Protein AF-A0AAU2SQ52-F1 (afdb_monomer)

Sequence (90 aa):
MRRWSGPLYAELGALNAAPPWDVLARQAGHVDLIIGQCNRGTAPYGTSFDTARQHVVAHAAVHELAGQGHLAHLQAPAELGHLLSNLAAN

Radius of gyration: 15.88 Å; Cα contacts (8 Å, |Δi|>4): 82; chains: 1; bounding box: 42×34×31 Å

Solvent-accessible surface area (backbone atoms only — not comparable to full-atom values): 5322 Å² total; per-residue (Å²): 117,73,83,65,51,55,60,50,50,54,51,50,49,49,64,75,65,50,72,57,60,49,59,51,44,63,72,58,76,65,58,76,45,79,46,24,47,71,30,63,80,33,79,77,57,16,48,52,49,52,54,48,56,72,51,32,55,96,78,50,50,78,46,70,39,81,89,22,41,95,56,30,74,78,78,38,42,65,62,52,49,50,52,52,53,56,61,75,73,109

Nearest PDB structures (foldseek):
  5zyo-assembly2_B  TM=3.807E-01  e=2.854E+00  Escherichia coli K-12
  6acs-assembly1_A  TM=3.396E-01  e=7.357E+00  Acinetobacter baumannii

pLDDT: mean 85.66, std 10.05, range [54.5, 96.19]

Foldseek 3Di:
DVVVVVVVVVVVVCVVVPDFQQVVLVVVVAAEAEAEPVCDPHPDPNVVSVVSCVRRPVPHHYHYDYPDHPPCCVVPVPSVVVVVVVVVVD

Mean predicted aligned error: 6.72 Å

Secondary structure (DSSP, 8-state):
-HHHHHHHHHHHHHHHTPPPHHHHHHHHS--EEEEEGGGTT-TTHHHHHHHHHHHS-TT-EEEEETT--TTHHHH-HHHHHHHHHHHHT-

Structure (mmCIF, N/CA/C/O backbone):
data_AF-A0AAU2SQ52-F1
#
_entry.id   AF-A0AAU2SQ52-F1
#
loop_
_atom_site.group_PDB
_atom_site.id
_atom_site.type_symbol
_atom_site.label_atom_id
_atom_site.label_alt_id
_atom_site.label_comp_id
_atom_site.label_asym_id
_atom_site.label_entity_id
_atom_site.label_seq_id
_atom_site.pdbx_PDB_ins_code
_atom_site.Cartn_x
_atom_site.Cartn_y
_atom_site.Cartn_z
_atom_site.occupancy
_atom_site.B_iso_or_equiv
_atom_site.auth_seq_id
_atom_site.auth_comp_id
_atom_site.auth_asym_id
_atom_site.auth_atom_id
_atom_site.pdbx_PDB_model_num
ATOM 1 N N . MET A 1 1 ? 28.004 -19.253 6.715 1.00 55.53 1 MET A N 1
ATOM 2 C CA . MET A 1 1 ? 27.225 -18.109 6.179 1.00 55.53 1 MET A CA 1
ATOM 3 C C . MET A 1 1 ? 27.039 -18.113 4.653 1.00 55.53 1 MET A C 1
ATOM 5 O O . MET A 1 1 ? 25.987 -17.690 4.205 1.00 55.53 1 MET A O 1
ATOM 9 N N . ARG A 1 2 ? 27.963 -18.656 3.837 1.00 57.97 2 ARG A N 1
ATOM 10 C CA . ARG A 1 2 ? 27.868 -18.666 2.352 1.00 57.97 2 ARG A CA 1
ATOM 11 C C . ARG A 1 2 ? 26.612 -19.301 1.724 1.00 57.97 2 ARG A C 1
ATOM 13 O O . ARG A 1 2 ? 26.254 -18.957 0.606 1.00 57.97 2 ARG A O 1
ATOM 20 N N . ARG A 1 3 ? 25.950 -20.235 2.414 1.00 60.47 3 ARG A N 1
ATOM 21 C CA . ARG A 1 3 ? 24.782 -20.961 1.878 1.00 60.47 3 ARG A CA 1
ATOM 22 C C . ARG A 1 3 ? 23.504 -20.106 1.832 1.00 60.47 3 ARG A C 1
ATOM 24 O O . ARG A 1 3 ? 22.609 -20.419 1.065 1.00 60.47 3 ARG A O 1
ATOM 31 N N . TRP A 1 4 ? 23.439 -19.032 2.623 1.00 54.50 4 TRP A N 1
ATOM 32 C CA . TRP A 1 4 ? 22.259 -18.164 2.743 1.00 54.50 4 TRP A CA 1
ATOM 33 C C . TRP A 1 4 ? 22.411 -16.882 1.909 1.00 54.50 4 TRP A C 1
ATOM 35 O O . TRP A 1 4 ? 21.423 -16.270 1.528 1.00 54.50 4 TRP A O 1
ATOM 45 N N . SER A 1 5 ? 23.648 -16.501 1.566 1.00 61.03 5 SER A N 1
ATOM 46 C CA . SER A 1 5 ? 23.934 -15.320 0.742 1.00 61.03 5 SER A CA 1
ATOM 47 C C . SER A 1 5 ? 23.731 -15.545 -0.760 1.00 61.03 5 SER A C 1
ATOM 49 O O . SER A 1 5 ? 23.560 -14.580 -1.492 1.00 61.03 5 SER A O 1
ATOM 51 N N . GLY A 1 6 ? 23.773 -16.796 -1.235 1.00 67.00 6 GLY A N 1
ATOM 52 C CA . GLY A 1 6 ? 23.524 -17.131 -2.644 1.00 67.00 6 GLY A CA 1
ATOM 53 C C . GLY A 1 6 ? 22.086 -16.822 -3.087 1.00 67.00 6 GLY A C 1
ATOM 54 O O . GLY A 1 6 ? 21.919 -16.061 -4.038 1.00 67.00 6 GLY A O 1
ATOM 55 N N . PRO A 1 7 ? 21.060 -17.336 -2.375 1.00 70.62 7 PRO A N 1
ATOM 56 C CA . PRO A 1 7 ? 19.663 -16.963 -2.607 1.00 70.62 7 PRO A CA 1
ATOM 57 C C . PRO A 1 7 ? 19.434 -15.454 -2.472 1.00 70.62 7 PRO A C 1
ATOM 59 O O . PRO A 1 7 ? 18.853 -14.848 -3.362 1.00 70.62 7 PRO A O 1
ATOM 62 N N . LEU A 1 8 ? 20.020 -14.826 -1.445 1.00 77.25 8 LEU A N 1
ATOM 63 C CA . LEU A 1 8 ? 19.905 -13.383 -1.221 1.00 77.25 8 LEU A CA 1
ATOM 64 C C . LEU A 1 8 ? 20.475 -12.545 -2.380 1.00 77.25 8 LEU A C 1
ATOM 66 O O . LEU A 1 8 ? 19.889 -11.532 -2.744 1.00 77.25 8 LEU A O 1
ATOM 70 N N . TYR A 1 9 ? 21.602 -12.952 -2.978 1.00 81.62 9 TYR A N 1
ATOM 71 C CA . TYR A 1 9 ? 22.175 -12.255 -4.136 1.00 81.62 9 TYR A CA 1
ATOM 72 C C . TYR A 1 9 ? 21.274 -12.362 -5.369 1.00 81.62 9 TYR A C 1
ATOM 74 O O . TYR A 1 9 ? 21.073 -11.368 -6.063 1.00 81.62 9 TYR A O 1
ATOM 82 N N . ALA A 1 10 ? 20.722 -13.548 -5.634 1.00 83.81 10 ALA A N 1
ATOM 83 C CA . ALA A 1 10 ? 19.823 -13.757 -6.764 1.00 83.81 10 ALA A CA 1
ATOM 84 C C . ALA A 1 10 ? 18.502 -12.991 -6.588 1.00 83.81 10 ALA A C 1
ATOM 86 O O . ALA A 1 10 ? 18.061 -12.317 -7.515 1.00 83.81 10 ALA A O 1
ATOM 87 N N . GLU A 1 11 ? 17.911 -13.036 -5.393 1.00 82.69 11 GLU A N 1
ATOM 88 C CA . GLU A 1 11 ? 16.694 -12.292 -5.052 1.00 82.69 11 GLU A CA 1
ATOM 89 C C . GLU A 1 11 ? 16.915 -10.780 -5.150 1.00 82.69 11 GLU A C 1
ATOM 91 O O . GLU A 1 11 ? 16.136 -10.077 -5.791 1.00 82.69 11 GLU A O 1
ATOM 96 N N . LEU A 1 12 ? 18.015 -10.270 -4.590 1.00 85.19 12 LEU A N 1
ATOM 97 C CA . LEU A 1 12 ? 18.342 -8.849 -4.669 1.00 85.19 12 LEU A CA 1
ATOM 98 C C . LEU A 1 12 ? 18.659 -8.417 -6.107 1.00 85.19 12 LEU A C 1
ATOM 100 O O . LEU A 1 12 ? 18.289 -7.320 -6.522 1.00 85.19 12 LEU A O 1
ATOM 104 N N . GLY A 1 13 ? 19.320 -9.279 -6.881 1.00 88.81 13 GLY A N 1
ATOM 105 C CA . GLY A 1 13 ? 19.534 -9.078 -8.311 1.00 88.81 13 GLY A CA 1
ATOM 106 C C . GLY A 1 13 ? 18.215 -8.975 -9.074 1.00 88.81 13 GLY A C 1
ATOM 107 O O . GLY A 1 13 ? 18.052 -8.059 -9.875 1.00 88.81 13 GLY A O 1
ATOM 108 N N . ALA A 1 14 ? 17.252 -9.850 -8.778 1.00 86.69 14 ALA A N 1
ATOM 109 C CA . ALA A 1 14 ? 15.924 -9.820 -9.384 1.00 86.69 14 ALA A CA 1
ATOM 110 C C . ALA A 1 14 ? 15.137 -8.556 -9.005 1.00 86.69 14 ALA A C 1
ATOM 112 O O . ALA A 1 14 ? 14.520 -7.949 -9.875 1.00 86.69 14 ALA A O 1
ATOM 113 N N . LEU A 1 15 ? 15.202 -8.117 -7.742 1.00 83.44 15 LEU A N 1
ATOM 114 C CA . LEU A 1 15 ? 14.571 -6.870 -7.296 1.00 83.44 15 LEU A CA 1
ATOM 115 C C . LEU A 1 15 ? 15.177 -5.641 -7.988 1.00 83.44 15 LEU A C 1
ATOM 117 O O . LEU A 1 15 ? 14.443 -4.763 -8.428 1.00 83.44 15 LEU A O 1
ATOM 121 N N . ASN A 1 16 ? 16.505 -5.590 -8.131 1.00 86.00 16 ASN A N 1
ATOM 122 C CA . ASN A 1 16 ? 17.187 -4.485 -8.815 1.00 86.00 16 ASN A CA 1
ATOM 123 C C . ASN A 1 16 ? 16.976 -4.490 -10.335 1.00 86.00 16 ASN A C 1
ATOM 125 O O . ASN A 1 16 ? 17.071 -3.441 -10.967 1.00 86.00 16 ASN A O 1
ATOM 129 N N . ALA A 1 17 ? 16.720 -5.658 -10.925 1.00 89.75 17 ALA A N 1
ATOM 130 C CA . ALA A 1 17 ? 16.420 -5.817 -12.345 1.00 89.75 17 ALA A CA 1
ATOM 131 C C . ALA A 1 17 ? 14.912 -5.789 -12.648 1.00 89.75 17 ALA A C 1
ATOM 133 O O . ALA A 1 17 ? 14.521 -6.017 -13.795 1.00 89.75 17 ALA A O 1
ATOM 134 N N . ALA A 1 18 ? 14.065 -5.551 -11.639 1.00 85.62 18 ALA A N 1
ATOM 135 C CA . ALA A 1 18 ? 12.623 -5.522 -11.814 1.00 85.62 18 ALA A CA 1
ATOM 136 C C . ALA A 1 18 ? 12.235 -4.458 -12.857 1.00 85.62 18 ALA A C 1
ATOM 138 O O . ALA A 1 18 ? 12.830 -3.374 -12.885 1.00 85.62 18 ALA A O 1
ATOM 139 N N . PRO A 1 19 ? 11.244 -4.742 -13.722 1.00 85.88 19 PRO A N 1
ATOM 140 C CA . PRO A 1 19 ? 10.749 -3.751 -14.660 1.00 85.88 19 PRO A CA 1
ATOM 141 C C . PRO A 1 19 ? 10.289 -2.476 -13.937 1.00 85.88 19 PRO A C 1
ATOM 143 O O . PRO A 1 19 ? 9.813 -2.552 -12.801 1.00 85.88 19 PRO A O 1
ATOM 146 N N . PRO A 1 20 ? 10.375 -1.309 -14.597 1.00 82.94 20 PRO A N 1
ATOM 147 C CA . PRO A 1 20 ? 9.797 -0.074 -14.085 1.00 82.94 20 PRO A CA 1
ATOM 148 C C . PRO A 1 20 ? 8.324 -0.235 -13.673 1.00 82.94 20 PRO A C 1
ATOM 150 O O . PRO A 1 20 ? 7.582 -1.041 -14.241 1.00 82.94 20 PRO A O 1
ATOM 153 N N . TRP A 1 21 ? 7.890 0.554 -12.688 1.00 77.00 21 TRP A N 1
ATOM 154 C CA . TRP A 1 21 ? 6.552 0.462 -12.089 1.00 77.00 21 TRP A CA 1
ATOM 155 C C . TRP A 1 21 ? 5.406 0.575 -13.100 1.00 77.00 21 TRP A C 1
ATOM 157 O O . TRP A 1 21 ? 4.397 -0.113 -12.959 1.00 77.00 21 TRP A O 1
ATOM 167 N N . ASP A 1 22 ? 5.561 1.398 -14.135 1.00 77.12 22 ASP A N 1
ATOM 168 C CA . ASP A 1 22 ? 4.574 1.562 -15.203 1.00 77.12 22 ASP A CA 1
ATOM 169 C C . ASP A 1 22 ? 4.441 0.296 -16.063 1.00 77.12 22 ASP A C 1
ATOM 171 O O . ASP A 1 22 ? 3.334 -0.070 -16.461 1.00 77.12 22 ASP A O 1
ATOM 175 N N . VAL A 1 23 ? 5.544 -0.423 -16.300 1.00 84.19 23 VAL A N 1
ATOM 176 C CA . VAL A 1 23 ? 5.534 -1.710 -17.010 1.00 84.19 23 VAL A CA 1
ATOM 177 C C . VAL A 1 23 ? 4.805 -2.765 -16.182 1.00 84.19 23 VAL A C 1
ATOM 179 O O . VAL A 1 23 ? 3.921 -3.444 -16.707 1.00 84.19 23 VAL A O 1
ATOM 182 N N . LEU A 1 24 ? 5.124 -2.865 -14.889 1.00 81.50 24 LEU A N 1
ATOM 183 C CA . LEU A 1 24 ? 4.462 -3.798 -13.972 1.00 81.50 24 LEU A CA 1
ATOM 184 C C . LEU A 1 24 ? 2.960 -3.511 -13.863 1.00 81.50 24 LEU A C 1
ATOM 186 O O . LEU A 1 24 ? 2.143 -4.425 -13.960 1.00 81.50 24 LEU A O 1
ATOM 190 N N . ALA A 1 25 ? 2.579 -2.240 -13.735 1.00 78.56 25 ALA A N 1
ATOM 191 C CA . ALA A 1 25 ? 1.180 -1.846 -13.635 1.00 78.56 25 ALA A CA 1
ATOM 192 C C . ALA A 1 25 ? 0.396 -2.131 -14.929 1.00 78.56 25 ALA A C 1
ATOM 194 O O . ALA A 1 25 ? -0.752 -2.568 -14.868 1.00 78.56 25 ALA A O 1
ATOM 195 N N . ARG A 1 26 ? 1.015 -1.962 -16.108 1.00 81.62 26 ARG A N 1
ATOM 196 C CA . ARG A 1 26 ? 0.407 -2.364 -17.391 1.00 81.62 26 ARG A CA 1
ATOM 197 C C . ARG A 1 26 ? 0.215 -3.876 -17.496 1.00 81.62 26 ARG A C 1
ATOM 199 O O . ARG A 1 26 ? -0.784 -4.309 -18.059 1.00 81.62 26 ARG A O 1
ATOM 206 N N . GLN A 1 27 ? 1.151 -4.670 -16.976 1.00 85.19 27 GLN A N 1
ATOM 207 C CA . GLN A 1 27 ? 1.053 -6.133 -16.976 1.00 85.19 27 GLN A CA 1
ATOM 208 C C . GLN A 1 27 ? -0.021 -6.653 -16.016 1.00 85.19 27 GLN A C 1
ATOM 210 O O . GLN A 1 27 ? -0.674 -7.645 -16.325 1.00 85.19 27 GLN A O 1
ATOM 215 N N . ALA A 1 28 ? -0.219 -5.983 -14.878 1.00 83.25 28 ALA A N 1
ATOM 216 C CA . ALA A 1 28 ? -1.207 -6.375 -13.878 1.00 83.25 28 ALA A CA 1
ATOM 217 C C . ALA A 1 28 ? -2.661 -6.212 -14.359 1.00 83.25 28 ALA A C 1
ATOM 219 O O . ALA A 1 28 ? -3.554 -6.869 -13.833 1.00 83.25 28 ALA A O 1
ATOM 220 N N . GLY A 1 29 ? -2.919 -5.342 -15.343 1.00 82.50 29 GLY A N 1
ATOM 221 C CA . GLY A 1 29 ? -4.260 -5.048 -15.867 1.00 82.50 29 GLY A CA 1
ATOM 222 C C . GLY A 1 29 ? -5.135 -4.222 -14.914 1.00 82.50 29 GLY A C 1
ATOM 223 O O . GLY A 1 29 ? -5.838 -3.319 -15.363 1.00 82.50 29 GLY A O 1
ATOM 224 N N . HIS A 1 30 ? -5.040 -4.473 -13.609 1.00 85.25 30 HIS A N 1
ATOM 225 C CA . HIS A 1 30 ? -5.700 -3.736 -12.540 1.00 85.25 30 HIS A CA 1
ATOM 226 C C . HIS A 1 30 ? -4.757 -3.569 -11.343 1.00 85.25 30 HIS A C 1
ATOM 228 O O . HIS A 1 30 ? -4.006 -4.485 -11.005 1.00 85.25 30 HIS A O 1
ATOM 234 N N . VAL A 1 31 ? -4.778 -2.391 -10.716 1.00 87.12 31 VAL A N 1
ATOM 235 C CA . VAL A 1 31 ? -3.953 -2.081 -9.542 1.00 87.12 31 VAL A CA 1
ATOM 236 C C . VAL A 1 31 ? -4.763 -1.245 -8.558 1.00 87.12 31 VAL A C 1
ATOM 238 O O . VAL A 1 31 ? -5.217 -0.155 -8.902 1.00 87.12 31 VAL A O 1
ATOM 241 N N . ASP A 1 32 ? -4.854 -1.726 -7.322 1.00 91.31 32 ASP A N 1
ATOM 242 C CA . ASP A 1 32 ? -5.329 -0.972 -6.165 1.00 91.31 32 ASP A CA 1
ATOM 243 C C . ASP A 1 32 ? -4.159 -0.613 -5.252 1.00 91.31 32 ASP A C 1
ATOM 245 O O . ASP A 1 32 ? -3.250 -1.411 -5.012 1.00 91.31 32 ASP A O 1
ATOM 249 N N . LEU A 1 33 ? -4.197 0.596 -4.703 1.00 91.62 33 LEU A N 1
ATOM 250 C CA . LEU A 1 33 ? -3.211 1.093 -3.757 1.00 91.62 33 LEU A CA 1
ATOM 251 C C . LEU A 1 33 ? -3.855 1.229 -2.381 1.00 91.62 33 LEU A C 1
ATOM 253 O O . LEU A 1 33 ? -4.843 1.939 -2.223 1.00 91.62 33 LEU A O 1
ATOM 257 N N . ILE A 1 34 ? -3.280 0.586 -1.368 1.00 93.31 34 ILE A N 1
ATOM 258 C CA . ILE A 1 34 ? -3.812 0.596 0.000 1.00 93.31 34 ILE A CA 1
ATOM 259 C C . ILE A 1 34 ? -2.824 1.316 0.921 1.00 93.31 34 ILE A C 1
ATOM 261 O O . ILE A 1 34 ? -1.632 1.007 0.919 1.00 93.31 34 ILE A O 1
ATOM 265 N N . ILE A 1 35 ? -3.312 2.258 1.730 1.00 93.38 35 ILE A N 1
ATOM 266 C CA . ILE A 1 35 ? -2.508 2.986 2.720 1.00 93.38 35 ILE A CA 1
ATOM 267 C C . ILE A 1 35 ? -3.244 3.094 4.060 1.00 93.38 35 ILE A C 1
ATOM 269 O O . ILE A 1 35 ? -4.446 3.335 4.116 1.00 93.38 35 ILE A O 1
ATOM 273 N N . GLY A 1 36 ? -2.519 2.944 5.169 1.00 94.62 36 GLY A N 1
ATOM 274 C CA . GLY A 1 36 ? -3.042 3.300 6.489 1.00 94.62 36 GLY A CA 1
ATOM 275 C C . GLY A 1 36 ? -3.232 4.814 6.611 1.00 94.62 36 GLY A C 1
ATOM 276 O O . GLY A 1 36 ? -2.288 5.568 6.362 1.00 94.62 36 GLY A O 1
ATOM 277 N N . GLN A 1 37 ? -4.424 5.260 7.013 1.00 94.75 37 GLN A N 1
ATOM 278 C CA . GLN A 1 37 ? -4.792 6.680 7.100 1.00 94.75 37 GLN A CA 1
ATOM 279 C C . GLN A 1 37 ? -3.752 7.524 7.859 1.00 94.75 37 GLN A C 1
ATOM 281 O O . GLN A 1 37 ? -3.428 8.634 7.440 1.00 94.75 37 GLN A O 1
ATOM 286 N N . CYS A 1 38 ? -3.176 6.996 8.944 1.00 94.25 38 CYS A N 1
ATOM 287 C CA . CYS A 1 38 ? -2.199 7.708 9.774 1.00 94.25 38 CYS A CA 1
ATOM 288 C C . CYS A 1 38 ? -0.870 8.003 9.060 1.00 94.25 38 CYS A C 1
ATOM 290 O O . CYS A 1 38 ? -0.103 8.831 9.540 1.00 94.25 38 CYS A O 1
ATOM 292 N N . ASN A 1 39 ? -0.582 7.346 7.934 1.00 92.69 39 ASN A N 1
ATOM 293 C CA . ASN A 1 39 ? 0.629 7.597 7.152 1.00 92.69 39 ASN A CA 1
ATOM 294 C C . ASN A 1 39 ? 0.417 8.573 5.995 1.00 92.69 39 ASN A C 1
ATOM 296 O O . ASN A 1 39 ? 1.396 8.940 5.350 1.00 92.69 39 ASN A O 1
ATOM 300 N N . ARG A 1 40 ? -0.821 8.960 5.671 1.00 91.88 40 ARG A N 1
ATOM 301 C CA . ARG A 1 40 ? -1.116 9.732 4.457 1.00 91.88 40 ARG A CA 1
ATOM 302 C C . ARG A 1 40 ? -0.310 11.034 4.412 1.00 91.88 40 ARG A C 1
ATOM 304 O O . ARG A 1 40 ? -0.252 11.764 5.400 1.00 91.88 40 ARG A O 1
ATOM 311 N N . GLY A 1 41 ? 0.350 11.299 3.280 1.00 91.19 41 GLY A N 1
ATOM 312 C CA . GLY A 1 41 ? 1.155 12.507 3.049 1.00 91.19 41 GLY A CA 1
ATOM 313 C C . GLY A 1 41 ? 2.324 12.727 4.020 1.00 91.19 41 GLY A C 1
ATOM 314 O O . GLY A 1 41 ? 2.960 13.777 3.978 1.00 91.19 41 GLY A O 1
ATOM 315 N N . THR A 1 42 ? 2.617 11.768 4.905 1.00 90.81 42 THR A N 1
ATOM 316 C CA . THR A 1 42 ? 3.573 11.940 6.001 1.00 90.81 42 THR A CA 1
ATOM 317 C C . THR A 1 42 ? 4.775 11.027 5.800 1.00 90.81 42 THR A C 1
ATOM 319 O O . THR A 1 42 ? 4.636 9.828 5.560 1.00 90.81 42 THR A O 1
ATOM 322 N N . ALA A 1 43 ? 5.980 11.583 5.889 1.00 90.31 43 ALA A N 1
ATOM 323 C CA . ALA A 1 43 ? 7.206 10.804 5.769 1.00 90.31 43 ALA A CA 1
ATOM 324 C C . ALA A 1 43 ? 7.350 9.780 6.922 1.00 90.31 43 ALA A C 1
ATOM 326 O O . ALA A 1 43 ? 6.889 10.039 8.034 1.00 90.31 43 ALA A O 1
ATOM 327 N N . PRO A 1 44 ? 8.014 8.631 6.686 1.00 86.75 44 PRO A N 1
ATOM 328 C CA . PRO A 1 44 ? 8.643 8.232 5.421 1.00 86.75 44 PRO A CA 1
ATOM 329 C C . PRO A 1 44 ? 7.677 7.559 4.429 1.00 86.75 44 PRO A C 1
ATOM 331 O O . PRO A 1 44 ? 7.992 7.444 3.245 1.00 86.75 44 PRO A O 1
ATOM 334 N N . TYR A 1 45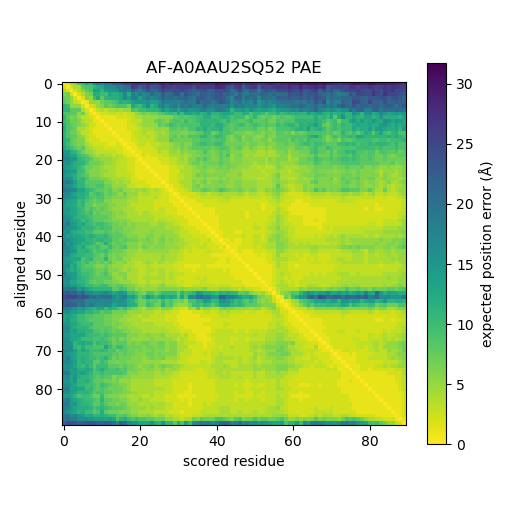 ? 6.510 7.103 4.888 1.00 87.00 45 TYR A N 1
ATOM 335 C CA . TYR A 1 45 ? 5.672 6.181 4.117 1.00 87.00 45 TYR A CA 1
ATOM 336 C C . TYR A 1 45 ? 4.660 6.874 3.208 1.00 87.00 45 TYR A C 1
ATOM 338 O O . TYR A 1 45 ? 4.527 6.473 2.058 1.00 87.00 45 TYR A O 1
ATOM 346 N N . GLY A 1 46 ? 3.988 7.928 3.669 1.00 90.69 46 GLY A N 1
ATOM 347 C CA . GLY A 1 46 ? 3.023 8.679 2.864 1.00 90.69 46 GLY A CA 1
ATOM 348 C C . GLY A 1 46 ? 3.651 9.352 1.658 1.00 90.69 46 GLY A C 1
ATOM 349 O O . GLY A 1 46 ? 3.127 9.242 0.560 1.00 90.69 46 GLY A O 1
ATOM 350 N N . THR A 1 47 ? 4.818 9.971 1.833 1.00 91.25 47 THR A N 1
ATOM 351 C CA . THR A 1 47 ? 5.539 10.606 0.721 1.00 91.25 47 THR A CA 1
ATOM 352 C C . THR A 1 47 ? 6.037 9.579 -0.295 1.00 91.25 47 THR A C 1
ATOM 354 O O . THR A 1 47 ? 5.949 9.809 -1.496 1.00 91.25 47 THR A O 1
ATOM 357 N N . SER A 1 48 ? 6.520 8.420 0.164 1.00 89.12 48 SER A N 1
ATOM 358 C CA . SER A 1 48 ? 6.920 7.322 -0.727 1.00 89.12 48 SER A CA 1
ATOM 359 C C . SER A 1 48 ? 5.720 6.735 -1.475 1.00 89.12 48 SER A C 1
ATOM 361 O O . SER A 1 48 ? 5.815 6.447 -2.666 1.00 89.12 48 SER A O 1
ATOM 363 N N . PHE A 1 49 ? 4.580 6.600 -0.792 1.00 90.50 49 PHE A N 1
ATOM 364 C CA . PHE A 1 49 ? 3.319 6.181 -1.393 1.00 90.50 49 PHE A CA 1
ATOM 365 C C . PHE A 1 49 ? 2.846 7.172 -2.456 1.00 90.50 49 PHE A C 1
ATOM 367 O O . PHE A 1 49 ? 2.460 6.751 -3.541 1.00 90.50 49 PHE A 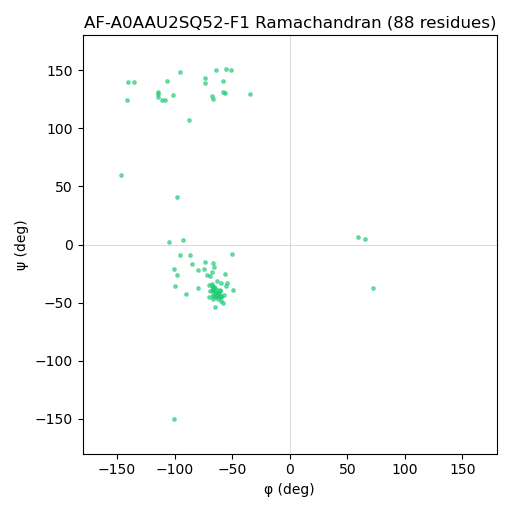O 1
ATOM 374 N N . ASP A 1 50 ? 2.921 8.476 -2.188 1.00 90.38 50 ASP A N 1
ATOM 375 C CA . ASP A 1 50 ? 2.546 9.507 -3.155 1.00 90.38 50 ASP A CA 1
ATOM 376 C C . ASP A 1 50 ? 3.433 9.461 -4.405 1.00 90.38 50 ASP A C 1
ATOM 378 O O . ASP A 1 50 ? 2.912 9.531 -5.518 1.00 90.38 50 ASP A O 1
ATOM 382 N N . THR A 1 51 ? 4.745 9.260 -4.243 1.00 87.38 51 THR A N 1
ATOM 383 C CA . THR A 1 51 ? 5.666 9.026 -5.366 1.00 87.38 51 THR A CA 1
ATOM 384 C C . THR 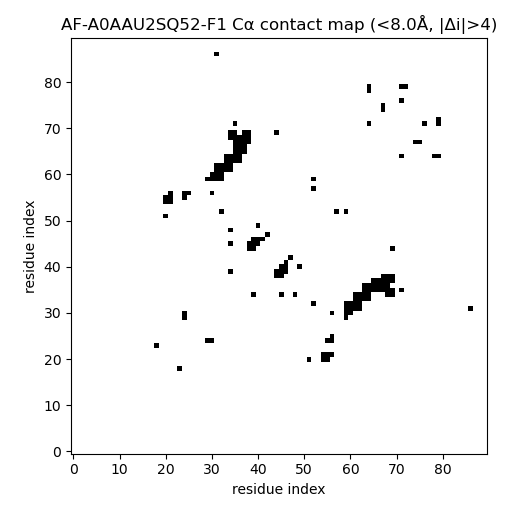A 1 51 ? 5.260 7.786 -6.159 1.00 87.38 51 THR A C 1
ATOM 386 O O . THR A 1 51 ? 5.126 7.851 -7.378 1.00 87.38 51 THR A O 1
ATOM 389 N N . ALA A 1 52 ? 5.001 6.658 -5.492 1.00 83.44 52 ALA A N 1
ATOM 390 C CA . ALA A 1 52 ? 4.553 5.441 -6.167 1.00 83.44 52 ALA A CA 1
ATOM 391 C C . ALA A 1 52 ? 3.231 5.669 -6.917 1.00 83.44 52 ALA A C 1
ATOM 393 O O . ALA A 1 52 ? 3.128 5.324 -8.088 1.00 83.44 52 ALA A O 1
ATOM 394 N N . ARG A 1 53 ? 2.252 6.334 -6.294 1.00 87.31 53 ARG A N 1
ATOM 395 C CA . ARG A 1 53 ? 0.956 6.678 -6.895 1.00 87.31 53 ARG A CA 1
ATOM 396 C C . ARG A 1 53 ? 1.092 7.552 -8.144 1.00 87.31 53 ARG A C 1
ATOM 398 O O . ARG A 1 53 ? 0.274 7.433 -9.044 1.00 87.31 53 ARG A O 1
ATOM 405 N N . GLN A 1 54 ? 2.092 8.431 -8.209 1.00 85.19 54 GLN A N 1
ATOM 406 C CA . GLN A 1 54 ? 2.360 9.242 -9.405 1.00 85.19 54 GLN A CA 1
ATOM 407 C C . GLN A 1 54 ? 2.893 8.407 -10.581 1.00 85.19 54 GLN A C 1
ATOM 409 O O . GLN A 1 54 ? 2.697 8.792 -11.732 1.00 85.19 54 GLN A O 1
ATOM 414 N N . HIS A 1 55 ? 3.565 7.287 -10.299 1.00 77.44 55 HIS A N 1
ATOM 415 C CA . HIS A 1 55 ? 4.167 6.407 -11.305 1.00 77.44 55 HIS A CA 1
ATOM 416 C C . HIS A 1 55 ? 3.309 5.186 -11.658 1.00 77.44 55 HIS A C 1
ATOM 418 O O . HIS 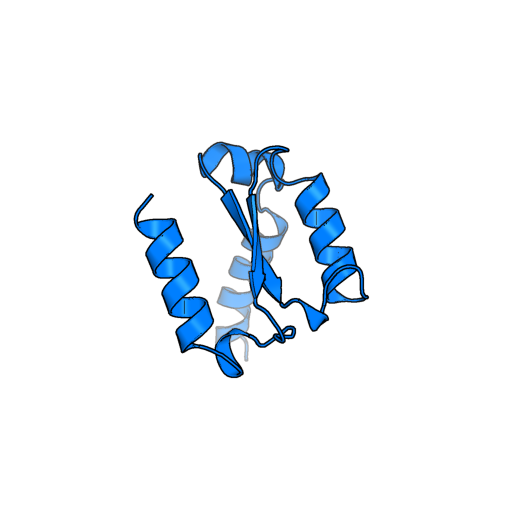A 1 55 ? 3.419 4.653 -12.761 1.00 77.44 55 HIS A O 1
ATOM 424 N N . VAL A 1 56 ? 2.457 4.738 -10.740 1.00 72.50 56 VAL A N 1
ATOM 425 C CA . VAL A 1 56 ? 1.441 3.714 -10.989 1.00 72.50 56 VAL A CA 1
ATOM 426 C C . VAL A 1 56 ? 0.321 4.347 -11.817 1.00 72.50 56 VAL A C 1
ATOM 428 O O . VAL A 1 56 ? -0.031 5.503 -11.598 1.00 72.50 56 VAL A O 1
ATOM 431 N N . VAL A 1 57 ? -0.188 3.592 -12.803 1.00 66.81 57 VAL A N 1
ATOM 432 C CA . VAL A 1 57 ? -1.200 4.008 -13.796 1.00 66.81 57 VAL A CA 1
ATOM 433 C C . VAL A 1 57 ? -2.193 4.985 -13.171 1.00 66.81 57 VAL A C 1
ATOM 435 O O . VAL A 1 57 ? -2.769 4.679 -12.131 1.00 66.81 57 VAL A O 1
ATOM 438 N N . ALA A 1 58 ? -2.429 6.126 -13.829 1.00 64.81 58 ALA A N 1
ATOM 439 C CA . ALA A 1 58 ? -3.298 7.221 -13.371 1.00 64.81 58 ALA A CA 1
ATOM 440 C C . ALA A 1 58 ? -4.720 6.803 -12.919 1.00 64.81 58 ALA A C 1
ATOM 442 O O . ALA A 1 58 ? -5.467 7.624 -12.392 1.00 64.81 58 ALA A O 1
ATOM 443 N N . HIS A 1 59 ? -5.092 5.541 -13.137 1.00 69.88 59 HIS A N 1
ATOM 444 C CA . HIS A 1 59 ? -6.375 4.929 -12.824 1.00 69.88 59 HIS A CA 1
ATOM 445 C C . HIS A 1 59 ? -6.364 3.999 -11.600 1.00 69.88 59 HIS A C 1
ATOM 447 O O . HIS A 1 59 ? -7.402 3.415 -11.307 1.00 69.88 59 HIS A O 1
ATOM 453 N N . ALA A 1 60 ? -5.243 3.832 -10.889 1.00 85.00 60 ALA A N 1
ATOM 454 C CA . ALA A 1 60 ? -5.227 3.007 -9.683 1.00 85.00 60 ALA A CA 1
ATOM 455 C C . ALA A 1 60 ? -6.075 3.646 -8.572 1.00 85.00 60 ALA A C 1
AT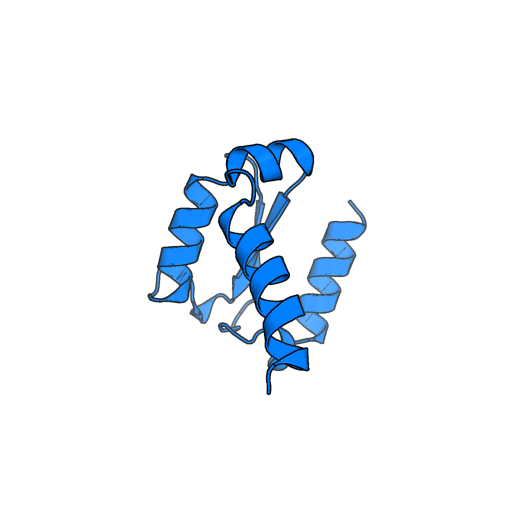OM 457 O O . ALA A 1 60 ? -5.860 4.807 -8.204 1.00 85.00 60 ALA A O 1
ATOM 458 N N . ALA A 1 61 ? -7.038 2.893 -8.037 1.00 90.25 61 ALA A N 1
ATOM 459 C CA . ALA A 1 61 ? -7.851 3.359 -6.923 1.00 90.25 61 ALA A CA 1
ATOM 460 C C . ALA A 1 61 ? -7.026 3.349 -5.630 1.00 90.25 61 ALA A C 1
ATOM 462 O O . ALA A 1 61 ? -6.179 2.481 -5.415 1.00 90.25 61 ALA A O 1
ATOM 463 N N . VAL A 1 62 ? -7.257 4.346 -4.774 1.00 91.94 62 VAL A N 1
ATOM 464 C CA . VAL A 1 62 ? -6.588 4.466 -3.476 1.00 91.94 62 VAL A CA 1
ATOM 465 C C . VAL A 1 62 ? -7.586 4.159 -2.374 1.00 91.94 62 VAL A C 1
ATOM 467 O O . VAL A 1 62 ? -8.614 4.826 -2.266 1.00 91.94 62 VAL A O 1
ATOM 470 N N . HIS A 1 63 ? -7.238 3.198 -1.527 1.00 94.19 63 HIS A N 1
ATOM 471 C CA . HIS A 1 63 ? -8.040 2.747 -0.398 1.00 94.19 63 HIS A CA 1
ATOM 472 C C . HIS A 1 63 ? -7.328 3.076 0.905 1.00 94.19 63 HIS A C 1
ATOM 474 O O . HIS A 1 63 ? -6.165 2.720 1.114 1.00 94.19 63 HIS A O 1
ATOM 480 N N . GLU A 1 64 ? -8.034 3.758 1.798 1.00 94.50 64 GLU A N 1
ATOM 481 C CA . GLU A 1 64 ? -7.508 4.132 3.105 1.00 94.50 64 GLU A CA 1
ATOM 482 C C . GLU A 1 64 ? -8.035 3.201 4.191 1.00 94.50 64 GLU A C 1
ATOM 484 O O . GLU A 1 64 ? -9.242 3.018 4.344 1.00 94.50 64 GLU A O 1
ATOM 489 N N . LEU A 1 65 ? -7.123 2.656 4.995 1.00 95.06 65 LEU A N 1
ATOM 490 C CA . LEU A 1 65 ? -7.480 1.924 6.204 1.00 95.06 65 LEU A CA 1
ATOM 491 C C . LEU A 1 65 ? -7.593 2.906 7.368 1.00 95.06 65 LEU A C 1
ATOM 493 O O . LEU A 1 65 ? -6.587 3.433 7.860 1.00 95.06 65 LEU A O 1
ATOM 497 N N . ALA A 1 66 ? -8.833 3.162 7.780 1.00 93.94 66 ALA A N 1
ATOM 498 C CA . ALA A 1 66 ? -9.159 4.160 8.788 1.00 93.94 66 ALA A CA 1
ATOM 499 C C . ALA A 1 66 ? -8.448 3.883 10.122 1.00 93.94 66 ALA A C 1
ATOM 501 O O . ALA A 1 66 ? -8.451 2.761 10.633 1.00 93.94 66 ALA A O 1
ATOM 502 N N . GLY A 1 67 ? -7.816 4.919 10.676 1.00 94.00 67 GLY A N 1
ATOM 503 C CA . GLY A 1 67 ? -7.063 4.843 11.934 1.00 94.00 67 GLY A CA 1
ATOM 504 C C . GLY A 1 67 ? -5.805 3.962 11.914 1.00 94.00 67 GLY A C 1
ATOM 505 O O . GLY A 1 67 ? -5.180 3.800 12.960 1.00 94.00 67 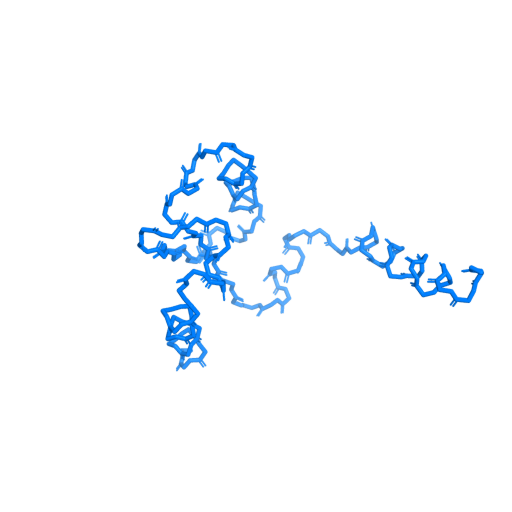GLY A O 1
ATOM 506 N N . GLN A 1 68 ? -5.414 3.396 10.765 1.00 94.38 68 GLN A N 1
ATOM 507 C CA . GLN A 1 68 ? -4.273 2.480 10.680 1.00 94.38 68 GLN A CA 1
ATOM 508 C C . GLN A 1 68 ? -2.977 3.177 10.271 1.00 94.38 68 GLN A C 1
ATOM 510 O O . GLN A 1 68 ? -2.978 4.136 9.497 1.00 94.38 68 GLN A O 1
ATOM 515 N N . GLY A 1 69 ? -1.855 2.658 10.777 1.00 91.19 69 GLY A N 1
ATOM 516 C CA . GLY A 1 69 ? -0.502 3.081 10.423 1.00 91.19 69 GLY A CA 1
ATOM 517 C C . GLY A 1 69 ? 0.168 2.133 9.428 1.00 91.19 69 GLY A C 1
ATOM 518 O O . GLY A 1 69 ? -0.474 1.513 8.585 1.00 91.19 69 GLY A O 1
ATOM 519 N N . HIS A 1 70 ? 1.499 2.031 9.497 1.00 88.50 70 HIS A N 1
ATOM 520 C CA . HIS A 1 70 ? 2.284 1.229 8.542 1.00 88.50 70 HIS A CA 1
ATOM 521 C C . HIS A 1 70 ? 2.022 -0.274 8.694 1.00 88.50 70 HIS A C 1
ATOM 523 O O . HIS A 1 70 ? 1.998 -1.021 7.720 1.00 88.50 70 HIS A O 1
ATOM 529 N N . LEU A 1 71 ? 1.772 -0.707 9.926 1.00 91.06 71 LEU A N 1
ATOM 530 C CA . LEU A 1 71 ? 1.603 -2.107 10.283 1.00 91.06 71 LEU A CA 1
ATOM 531 C C . LEU A 1 71 ? 0.122 -2.492 10.357 1.00 91.06 71 LEU A C 1
ATOM 533 O O . LEU A 1 71 ? -0.272 -3.231 11.252 1.00 91.06 71 LEU A O 1
ATOM 537 N N . ALA A 1 72 ? -0.702 -2.016 9.418 1.00 87.88 72 ALA A N 1
ATOM 538 C CA . ALA A 1 72 ? -2.138 -2.318 9.386 1.00 87.88 72 ALA A CA 1
ATOM 539 C C . ALA A 1 72 ? -2.428 -3.833 9.399 1.00 87.88 72 ALA A C 1
ATOM 541 O O . ALA A 1 72 ? -3.374 -4.279 10.034 1.00 87.88 72 ALA A O 1
ATOM 542 N N . HIS A 1 73 ? -1.558 -4.641 8.787 1.00 90.06 73 HIS A N 1
ATOM 543 C CA . HIS A 1 73 ? -1.632 -6.106 8.807 1.00 90.06 73 HIS A CA 1
ATOM 544 C C . HIS A 1 73 ? -1.412 -6.732 10.200 1.00 90.06 73 HIS A C 1
ATOM 546 O O . HIS A 1 73 ? -1.799 -7.875 10.414 1.00 90.06 73 HIS A O 1
ATOM 552 N N . LEU A 1 74 ? -0.802 -6.009 11.145 1.00 93.12 74 LEU A N 1
ATOM 5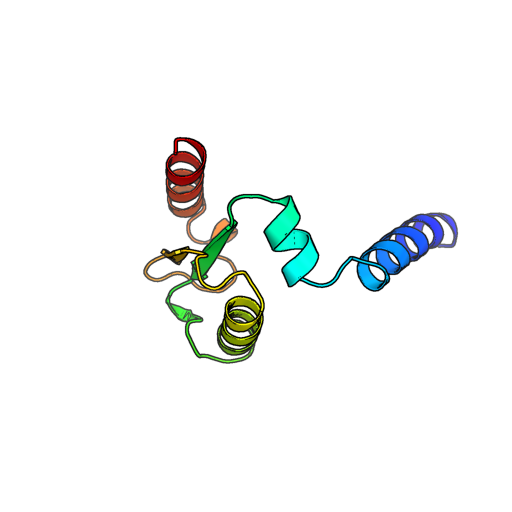53 C CA . LEU A 1 74 ? -0.677 -6.414 12.552 1.00 93.12 74 LEU A CA 1
ATOM 554 C C . LEU A 1 74 ? -1.727 -5.739 13.442 1.00 93.12 74 LEU A C 1
ATOM 556 O O . LEU A 1 74 ? -2.198 -6.347 14.396 1.00 93.12 74 LEU A O 1
ATOM 560 N N . GLN A 1 75 ? -2.068 -4.482 13.151 1.00 90.06 75 GLN A N 1
ATOM 561 C CA . GLN A 1 75 ? -2.968 -3.658 13.965 1.00 90.06 75 GLN A CA 1
ATOM 562 C C . GLN A 1 75 ? -4.449 -3.986 13.732 1.00 90.06 75 GLN A C 1
ATOM 564 O O . GLN A 1 75 ? -5.232 -3.973 14.677 1.00 90.06 75 GLN A O 1
ATOM 569 N N . ALA A 1 76 ? -4.814 -4.276 12.484 1.00 92.44 76 ALA A N 1
ATOM 570 C CA . ALA A 1 76 ? -6.183 -4.457 12.009 1.00 92.44 76 ALA A CA 1
ATOM 571 C C . ALA A 1 76 ? -6.235 -5.513 10.877 1.00 92.44 76 ALA A C 1
ATOM 573 O O . ALA A 1 76 ? -6.590 -5.209 9.731 1.00 92.44 76 ALA A O 1
ATOM 574 N N . PRO A 1 77 ? -5.807 -6.766 11.149 1.00 94.75 77 PRO A N 1
ATOM 575 C CA . PRO A 1 77 ? -5.722 -7.811 10.127 1.00 94.75 77 PRO A CA 1
ATOM 576 C C . PRO A 1 77 ? -7.085 -8.171 9.524 1.00 94.75 77 PRO A C 1
ATOM 578 O O . PRO A 1 77 ? -7.153 -8.525 8.347 1.00 94.75 77 PRO A O 1
ATOM 581 N N . ALA A 1 78 ? -8.165 -8.076 10.305 1.00 95.88 78 ALA A N 1
ATOM 582 C CA . ALA A 1 78 ? -9.514 -8.378 9.836 1.00 95.88 78 ALA A CA 1
ATOM 583 C C . ALA A 1 78 ? -10.004 -7.318 8.840 1.00 95.88 78 ALA A C 1
ATOM 585 O O . ALA A 1 78 ? -10.511 -7.657 7.775 1.00 95.88 78 ALA A O 1
ATOM 586 N N . GLU A 1 79 ? -9.794 -6.040 9.144 1.00 94.94 79 GLU A N 1
ATOM 587 C CA . 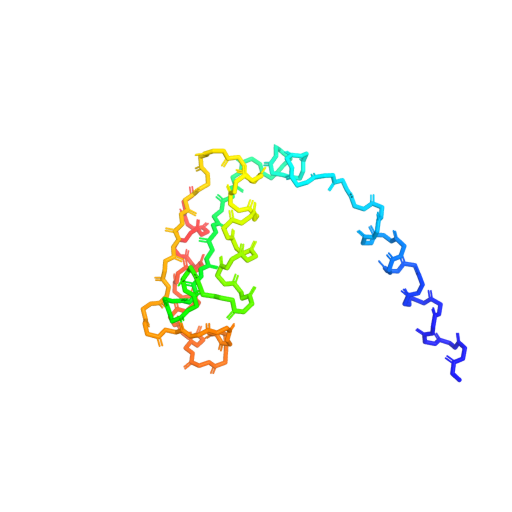GLU A 1 79 ? -10.161 -4.909 8.295 1.00 94.94 79 GLU A CA 1
ATOM 588 C C . GLU A 1 79 ? -9.403 -4.943 6.966 1.00 94.94 79 GLU A C 1
ATOM 590 O O . GLU A 1 79 ? -10.009 -4.787 5.903 1.00 94.94 79 GLU A O 1
ATOM 595 N N . LEU A 1 80 ? -8.094 -5.219 7.007 1.00 95.38 80 LEU A N 1
ATOM 596 C CA . LEU A 1 80 ? -7.308 -5.428 5.792 1.00 95.38 80 LEU A CA 1
ATOM 597 C C . LEU A 1 80 ? -7.818 -6.647 5.006 1.00 95.38 80 LEU A C 1
ATOM 599 O O . LEU A 1 80 ? -7.979 -6.563 3.791 1.00 95.38 80 LEU A O 1
ATOM 603 N N . GLY A 1 81 ? -8.110 -7.762 5.681 1.00 95.81 81 GLY A N 1
ATOM 604 C CA . GLY A 1 81 ? -8.637 -8.970 5.042 1.00 95.81 81 GLY A CA 1
ATOM 605 C C . GLY A 1 81 ? -9.986 -8.748 4.353 1.00 95.81 81 GLY A C 1
ATOM 606 O O . GLY A 1 81 ? -10.191 -9.215 3.231 1.00 95.81 81 GLY A O 1
ATOM 607 N N . HIS A 1 82 ? -10.886 -7.991 4.980 1.00 96.19 82 HIS A N 1
ATOM 608 C CA . HIS A 1 82 ? -12.166 -7.611 4.388 1.00 96.19 82 HIS A CA 1
ATOM 609 C C . HIS A 1 82 ? -11.987 -6.728 3.155 1.00 96.19 82 HIS A C 1
ATOM 611 O O . HIS A 1 82 ? -12.606 -7.002 2.128 1.00 96.19 82 HIS A O 1
ATOM 617 N N . LEU A 1 83 ? -11.113 -5.717 3.223 1.00 95.81 83 LEU A N 1
ATOM 618 C CA . LEU A 1 83 ? -10.803 -4.882 2.063 1.00 95.81 83 LEU A CA 1
ATOM 619 C C . LEU A 1 83 ? -10.280 -5.733 0.900 1.00 95.81 83 LEU A C 1
ATOM 621 O O . LEU A 1 83 ? -10.825 -5.659 -0.195 1.00 95.81 83 LEU A O 1
ATOM 625 N N . LEU A 1 84 ? -9.288 -6.593 1.145 1.00 94.88 84 LEU A N 1
ATOM 626 C CA . LEU A 1 84 ? -8.720 -7.462 0.109 1.00 94.88 84 LEU A CA 1
ATOM 627 C C . LEU A 1 84 ? -9.760 -8.415 -0.492 1.00 94.88 84 LEU A C 1
ATOM 629 O O . LEU A 1 84 ? -9.778 -8.612 -1.703 1.00 94.88 84 LEU A O 1
ATOM 633 N N . SER A 1 85 ? -10.647 -8.971 0.337 1.00 96.19 85 SER A N 1
ATOM 634 C CA . SER A 1 85 ? -11.726 -9.849 -0.132 1.00 96.19 85 SER A CA 1
ATOM 635 C C . SER A 1 85 ? -12.701 -9.109 -1.050 1.00 96.19 85 SER A C 1
ATOM 637 O O . SER A 1 85 ? -13.132 -9.664 -2.055 1.00 96.19 85 SER A O 1
ATOM 639 N N . ASN A 1 86 ? -13.016 -7.849 -0.735 1.00 95.00 86 ASN A N 1
ATOM 640 C CA . ASN A 1 86 ? -13.887 -7.017 -1.562 1.00 95.00 86 ASN A CA 1
ATOM 641 C C . ASN A 1 86 ? -13.227 -6.639 -2.893 1.00 95.00 86 ASN A C 1
ATOM 643 O O . ASN A 1 86 ? -13.895 -6.648 -3.921 1.00 95.00 86 ASN A O 1
ATOM 647 N N . LEU A 1 87 ? -11.928 -6.323 -2.883 1.00 93.31 87 LEU A N 1
ATOM 648 C CA . LEU A 1 87 ? -11.185 -5.987 -4.102 1.00 93.31 87 LEU A CA 1
ATOM 649 C C . LEU A 1 87 ? -11.039 -7.194 -5.032 1.00 93.31 87 LEU A C 1
ATOM 651 O O . LEU A 1 87 ? -11.192 -7.051 -6.235 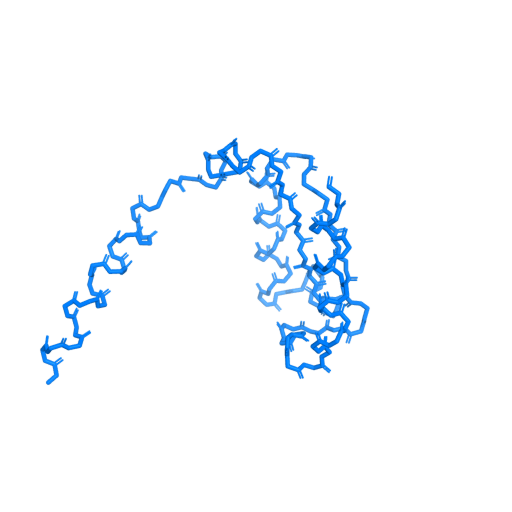1.00 93.31 87 LEU A O 1
ATOM 655 N N . ALA A 1 88 ? -10.809 -8.389 -4.481 1.00 89.38 88 ALA A N 1
ATOM 656 C CA . ALA A 1 88 ? -10.677 -9.616 -5.268 1.00 89.38 88 ALA A CA 1
ATOM 657 C C . ALA A 1 88 ? -12.008 -10.147 -5.834 1.00 89.38 88 ALA A C 1
ATOM 659 O O . ALA A 1 88 ? -11.998 -11.042 -6.678 1.00 89.38 88 ALA A O 1
ATOM 660 N N . ALA A 1 89 ? -13.144 -9.656 -5.332 1.00 89.25 89 ALA A N 1
ATOM 661 C CA . ALA A 1 89 ? -14.473 -10.027 -5.815 1.00 89.25 89 ALA A CA 1
ATOM 662 C C . ALA A 1 89 ? -14.955 -9.169 -7.003 1.00 89.25 89 ALA A C 1
ATOM 664 O O . ALA A 1 89 ? -15.995 -9.495 -7.581 1.00 89.25 89 ALA A O 1
ATOM 665 N N . ASN A 1 90 ? -14.226 -8.098 -7.341 1.00 64.25 90 ASN A N 1
ATOM 666 C CA . ASN A 1 90 ? -14.456 -7.232 -8.504 1.00 64.25 90 ASN A CA 1
ATOM 667 C C . ASN A 1 90 ? -13.563 -7.627 -9.686 1.00 64.25 90 ASN A C 1
ATOM 669 O O . ASN A 1 90 ? -13.975 -7.327 -10.829 1.00 64.25 90 ASN A O 1
#